Protein AF-A0A087TRR7-F1 (afdb_monomer_lite)

Foldseek 3Di:
DLVPDDDPVVNVVVLVVVLVCCLVCLQQPVVVLLVVLLCQLVFDQPVVPPPDDDDDDDDDDDDDDDDDPPDPPDPPPPPVPHRDDDRSNLSSLVSLVSSVVSQVVDCCLVDPVSQVVVVVVDVGHHNNVCVVSSLVSLVSQCPDPDPSSNVSSVVD

Radius of gyration: 22.52 Å; chains: 1; bounding box: 42×57×60 Å

pLDDT: mean 80.07, std 21.21, range [32.72, 96.81]

Sequence (156 aa):
MLDTETDPHLVADTHDTLTSMLQTLAEENVGHWVQLCKGVLTAADLTASKEEKDDNNDVENEVDADDEARFKASEETSHIAVSPRWSTRVFAAESLQRIITACEVKAVHFDLAQARERKMSSKQEYLVLYLSDLVRMAFMAATSDSDALRIEGLKA

InterPro domains:
  IPR040108 Laa1/Sip1/HEATR5 [PTHR21663] (1-155)
  IPR046837 Laa1/Sip1/HEATR5-like, HEAT repeat region [PF20210] (126-155)

Organism: Stegodyphus mimosarum (NCBI:txid407821)

Secondary structure (DSSP, 8-state):
-TTT---HHHHHHHHHHHHHHHHHHTTTTHHHHHHHHHHHHT---TTTTSS----------------------------------HHHHHHHHHHHHHHHHHHTT-GGGT-HHHHHHHHHHSS---GGGGHHHHHHHHHHHHT-SSHHHHHHHH--

Structure (mmCIF, N/CA/C/O backbone):
data_AF-A0A087TRR7-F1
#
_entry.id   AF-A0A087TRR7-F1
#
loop_
_atom_site.group_PDB
_atom_site.id
_atom_site.type_symbol
_atom_site.label_atom_id
_atom_site.label_alt_id
_atom_site.label_comp_id
_atom_site.label_asym_id
_atom_site.label_entity_id
_atom_site.label_seq_id
_atom_site.pdbx_PDB_ins_code
_atom_site.Cartn_x
_atom_site.Cartn_y
_atom_site.Cartn_z
_atom_site.occupancy
_atom_site.B_iso_or_equiv
_atom_site.auth_seq_id
_atom_site.auth_comp_id
_atom_site.auth_asym_id
_atom_site.auth_atom_id
_atom_site.pdbx_PDB_model_num
ATOM 1 N N . MET A 1 1 ? 14.620 7.990 -9.036 1.00 63.69 1 MET A N 1
ATOM 2 C CA . MET A 1 1 ? 15.408 7.065 -8.195 1.00 63.69 1 MET A CA 1
ATOM 3 C C . MET A 1 1 ? 15.095 5.624 -8.554 1.00 63.69 1 MET A C 1
ATOM 5 O O . MET A 1 1 ? 15.926 5.054 -9.228 1.00 63.69 1 MET A O 1
ATOM 9 N N . LEU A 1 2 ? 13.916 5.060 -8.265 1.00 76.81 2 LEU A N 1
ATOM 10 C CA . LEU A 1 2 ? 13.617 3.663 -8.654 1.00 76.81 2 LEU A CA 1
ATOM 11 C C . LEU A 1 2 ? 13.581 3.417 -10.175 1.00 76.81 2 LEU A C 1
ATOM 13 O O . LEU A 1 2 ? 13.953 2.350 -10.644 1.00 76.81 2 LEU A O 1
ATOM 17 N N . ASP A 1 3 ? 13.159 4.409 -10.957 1.00 82.12 3 ASP A N 1
ATOM 18 C CA . ASP A 1 3 ? 13.112 4.291 -12.424 1.00 82.12 3 ASP A CA 1
ATOM 19 C C . ASP A 1 3 ? 14.445 4.602 -13.123 1.00 82.12 3 ASP A C 1
ATOM 21 O O . ASP A 1 3 ? 14.565 4.420 -14.335 1.00 82.12 3 ASP A O 1
ATOM 25 N N . THR A 1 4 ? 15.407 5.154 -12.382 1.00 83.69 4 THR A N 1
ATOM 26 C CA . THR A 1 4 ? 16.648 5.735 -12.920 1.00 83.69 4 THR A CA 1
ATOM 27 C C . THR A 1 4 ? 17.900 5.051 -12.388 1.00 83.69 4 THR A C 1
ATOM 29 O O . THR A 1 4 ? 18.961 5.205 -12.982 1.00 83.69 4 THR A O 1
ATOM 32 N N . GLU A 1 5 ? 17.792 4.355 -11.258 1.00 87.88 5 GLU A N 1
ATOM 33 C CA . GLU A 1 5 ? 18.903 3.661 -10.622 1.00 87.88 5 GLU A CA 1
ATOM 34 C C . GLU A 1 5 ? 19.204 2.349 -11.350 1.00 87.88 5 GLU A C 1
ATOM 36 O O . GLU A 1 5 ? 18.295 1.615 -11.740 1.00 87.88 5 GLU A O 1
ATOM 41 N N . THR A 1 6 ? 20.492 2.076 -11.547 1.00 87.62 6 THR A N 1
ATOM 42 C CA . THR A 1 6 ? 20.980 0.898 -12.282 1.00 87.62 6 THR A CA 1
ATOM 43 C C . THR A 1 6 ? 21.645 -0.124 -11.371 1.00 87.62 6 THR A C 1
ATOM 45 O O . THR A 1 6 ? 21.751 -1.285 -11.763 1.00 87.62 6 THR A O 1
ATOM 48 N N . ASP A 1 7 ? 22.062 0.280 -10.165 1.00 93.00 7 ASP A N 1
ATOM 49 C CA . ASP A 1 7 ? 22.600 -0.641 -9.170 1.00 93.00 7 ASP A CA 1
ATOM 50 C C . ASP A 1 7 ? 21.463 -1.441 -8.500 1.00 93.00 7 ASP A C 1
ATOM 52 O O . ASP A 1 7 ? 20.660 -0.869 -7.751 1.00 93.00 7 ASP A O 1
ATOM 56 N N . PRO A 1 8 ? 21.380 -2.768 -8.722 1.00 89.31 8 PRO A N 1
ATOM 57 C CA . PRO A 1 8 ? 20.330 -3.592 -8.135 1.00 89.31 8 PRO A CA 1
ATOM 58 C C . PRO A 1 8 ? 20.394 -3.647 -6.603 1.00 89.31 8 PRO A C 1
ATOM 60 O O . PRO A 1 8 ? 19.349 -3.810 -5.974 1.00 89.31 8 PRO A O 1
ATOM 63 N N . HIS A 1 9 ? 21.577 -3.495 -5.993 1.00 94.12 9 HIS A N 1
ATOM 64 C CA . HIS A 1 9 ? 21.696 -3.461 -4.535 1.00 94.12 9 HIS A CA 1
ATOM 65 C C . HIS A 1 9 ? 21.085 -2.186 -3.965 1.00 94.12 9 HIS A C 1
ATOM 67 O O . HIS A 1 9 ? 20.289 -2.256 -3.034 1.00 94.12 9 HIS A O 1
ATOM 73 N N . LEU A 1 10 ? 21.372 -1.032 -4.569 1.00 92.62 10 LEU A N 1
ATOM 74 C CA . LEU A 1 10 ? 20.817 0.237 -4.102 1.00 92.62 10 LEU A CA 1
ATOM 75 C C . LEU A 1 10 ? 19.295 0.309 -4.296 1.00 92.62 10 LEU A C 1
ATOM 77 O O . LEU A 1 10 ? 18.581 0.860 -3.453 1.00 92.62 10 LEU A O 1
ATOM 81 N N . VAL A 1 11 ? 18.785 -0.278 -5.384 1.00 91.00 11 VAL A N 1
ATOM 82 C CA . VAL A 1 11 ? 17.341 -0.445 -5.602 1.00 91.00 11 VAL A CA 1
ATOM 83 C C . VAL A 1 11 ? 16.729 -1.310 -4.498 1.00 91.00 11 VAL A C 1
ATOM 85 O O . VAL A 1 11 ? 15.735 -0.898 -3.898 1.00 91.00 11 VAL A O 1
ATOM 88 N N . ALA A 1 12 ? 17.334 -2.460 -4.184 1.00 92.00 12 ALA A N 1
ATOM 89 C CA . ALA A 1 12 ? 16.868 -3.342 -3.114 1.00 92.00 12 ALA A CA 1
ATOM 90 C C . ALA A 1 12 ? 16.880 -2.645 -1.742 1.00 92.00 12 ALA A C 1
ATOM 92 O O . ALA A 1 12 ? 15.848 -2.614 -1.076 1.00 92.00 12 ALA A O 1
ATOM 93 N N . ASP A 1 13 ? 17.979 -1.985 -1.371 1.00 94.62 13 ASP A N 1
ATOM 94 C CA . ASP A 1 13 ? 18.095 -1.257 -0.100 1.00 94.62 13 ASP A CA 1
ATOM 95 C C . ASP A 1 13 ? 17.051 -0.130 0.012 1.00 94.62 13 ASP A C 1
ATOM 97 O O . ASP A 1 13 ? 16.468 0.110 1.078 1.00 94.62 13 ASP A O 1
ATOM 101 N N . THR A 1 14 ? 16.765 0.551 -1.104 1.00 93.12 14 THR A N 1
ATOM 102 C CA . THR A 1 14 ? 15.703 1.565 -1.174 1.00 93.12 14 THR A CA 1
ATOM 103 C C . THR A 1 14 ? 14.330 0.931 -0.948 1.00 93.12 14 THR A C 1
ATOM 105 O O . THR A 1 14 ? 13.537 1.449 -0.157 1.00 93.12 14 THR A O 1
ATOM 108 N N . HIS A 1 15 ? 14.041 -0.198 -1.604 1.00 93.44 15 HIS A N 1
ATOM 109 C CA . HIS A 1 15 ? 12.789 -0.931 -1.408 1.00 93.44 15 HIS A CA 1
ATOM 110 C C . HIS A 1 15 ? 12.627 -1.427 0.028 1.00 93.44 15 HIS A C 1
ATOM 112 O O . HIS A 1 15 ? 11.545 -1.269 0.597 1.00 93.44 15 HIS A O 1
ATOM 118 N N . ASP A 1 16 ? 13.681 -1.966 0.634 1.00 95.25 16 ASP A N 1
ATOM 119 C CA . ASP A 1 16 ? 13.664 -2.470 2.007 1.00 95.25 16 ASP A CA 1
ATOM 120 C C . ASP A 1 16 ? 13.444 -1.341 3.013 1.00 95.25 16 ASP A C 1
ATOM 122 O O . ASP A 1 16 ? 12.638 -1.473 3.941 1.00 95.25 16 ASP A O 1
ATOM 126 N N . THR A 1 17 ? 14.083 -0.191 2.791 1.00 95.44 17 THR A N 1
ATOM 127 C CA . THR A 1 17 ? 13.885 1.004 3.619 1.00 95.44 17 THR A CA 1
ATOM 128 C C . THR A 1 17 ? 12.433 1.481 3.550 1.00 95.44 17 THR A C 1
ATOM 130 O O . THR A 1 17 ? 11.787 1.657 4.587 1.00 95.44 17 THR A O 1
ATOM 133 N N . LEU A 1 18 ? 11.880 1.635 2.341 1.00 93.94 18 LEU A N 1
ATOM 134 C CA . LEU A 1 18 ? 10.489 2.060 2.148 1.00 93.94 18 LEU A CA 1
ATOM 135 C C . LEU A 1 18 ? 9.497 1.038 2.716 1.00 93.94 18 LEU A C 1
ATOM 137 O O . LEU A 1 18 ? 8.516 1.417 3.355 1.00 93.94 18 LEU A O 1
ATOM 141 N N . THR A 1 19 ? 9.777 -0.253 2.541 1.00 94.00 19 THR A N 1
ATOM 142 C CA . THR A 1 19 ? 8.955 -1.345 3.078 1.00 94.00 19 THR A CA 1
ATOM 143 C C . THR A 1 19 ? 8.949 -1.332 4.604 1.00 94.00 19 THR A C 1
ATOM 145 O O . THR A 1 19 ? 7.883 -1.433 5.211 1.00 94.00 19 THR A O 1
ATOM 148 N N . SER A 1 20 ? 10.110 -1.138 5.232 1.00 95.00 20 SER A N 1
ATOM 149 C CA . SER A 1 20 ? 10.241 -1.064 6.693 1.00 95.00 20 SER A CA 1
ATOM 150 C C . SER A 1 20 ? 9.500 0.146 7.270 1.00 95.00 20 SER A C 1
ATOM 152 O O . SER A 1 20 ? 8.800 0.039 8.284 1.00 95.00 20 SER A O 1
ATOM 154 N N . MET A 1 21 ? 9.595 1.301 6.599 1.00 93.88 21 MET A N 1
ATOM 155 C CA . MET A 1 21 ? 8.832 2.499 6.965 1.00 93.88 21 MET A CA 1
ATOM 156 C C . MET A 1 21 ? 7.327 2.254 6.865 1.00 93.88 21 MET A C 1
ATOM 158 O O . MET A 1 21 ? 6.586 2.587 7.788 1.00 93.88 21 MET A O 1
ATOM 162 N N . LEU A 1 22 ? 6.875 1.644 5.770 1.00 93.19 22 LEU A N 1
ATOM 163 C CA . LEU A 1 22 ? 5.467 1.347 5.539 1.00 93.19 22 LEU A CA 1
ATOM 164 C C . LEU A 1 22 ? 4.926 0.380 6.597 1.00 93.19 22 LEU A C 1
ATOM 166 O O . LEU A 1 22 ? 3.899 0.665 7.198 1.00 93.19 22 LEU A O 1
ATOM 170 N N . GLN A 1 23 ? 5.637 -0.702 6.914 1.00 90.00 23 GLN A N 1
ATOM 171 C CA . GLN A 1 23 ? 5.220 -1.639 7.968 1.00 90.00 23 GLN A CA 1
ATOM 172 C C . GLN A 1 23 ? 5.076 -0.971 9.342 1.00 90.00 23 GLN A C 1
ATOM 174 O O . GLN A 1 23 ? 4.192 -1.338 10.111 1.00 90.00 23 GLN A O 1
ATOM 179 N N . THR A 1 24 ? 5.915 0.024 9.639 1.00 90.56 24 THR A N 1
ATOM 180 C CA . THR A 1 24 ? 5.904 0.718 10.935 1.00 90.56 24 THR A CA 1
ATOM 181 C C . THR A 1 24 ? 4.851 1.828 10.997 1.00 90.56 24 THR A C 1
ATOM 183 O O . THR A 1 24 ? 4.275 2.070 12.053 1.00 90.56 24 THR A O 1
ATOM 186 N N . LEU A 1 25 ? 4.597 2.519 9.879 1.00 92.12 25 LEU A N 1
ATOM 187 C CA . LEU A 1 25 ? 3.841 3.780 9.850 1.00 92.12 25 LEU A CA 1
ATOM 188 C C . LEU A 1 25 ? 2.510 3.706 9.088 1.00 92.12 25 LEU A C 1
ATOM 190 O O . LEU A 1 25 ? 1.765 4.692 9.084 1.00 92.12 25 LEU A O 1
ATOM 194 N N . ALA A 1 26 ? 2.209 2.595 8.405 1.00 88.94 26 ALA A N 1
ATOM 195 C CA . ALA A 1 26 ? 1.021 2.480 7.554 1.00 88.94 26 ALA A CA 1
ATOM 196 C C . ALA A 1 26 ? -0.281 2.631 8.337 1.00 88.94 26 ALA A C 1
ATOM 198 O O . ALA A 1 26 ? -1.190 3.315 7.874 1.00 88.94 26 ALA A O 1
ATOM 199 N N . GLU A 1 27 ? -0.368 2.029 9.523 1.00 89.12 27 GLU A N 1
ATOM 200 C CA . GLU A 1 27 ? -1.601 2.030 10.311 1.00 89.12 27 GLU A CA 1
ATOM 201 C C . GLU A 1 27 ? -1.987 3.446 10.778 1.00 89.12 27 GLU A C 1
ATOM 203 O O . GLU A 1 27 ? -3.151 3.847 10.719 1.00 89.12 27 GLU A O 1
ATOM 208 N N . GLU A 1 28 ? -0.993 4.236 11.187 1.00 89.69 28 GLU A N 1
ATOM 209 C CA . GLU A 1 28 ? -1.192 5.596 11.695 1.00 89.69 28 GLU A CA 1
ATOM 210 C C . GLU A 1 28 ? -1.468 6.608 10.577 1.00 89.69 28 GLU A C 1
ATOM 212 O O . GLU A 1 28 ? -2.178 7.590 10.788 1.00 89.69 28 GLU A O 1
ATOM 217 N N . ASN A 1 29 ? -0.935 6.360 9.376 1.00 91.50 29 ASN A N 1
ATOM 218 C CA . ASN A 1 29 ? -0.944 7.311 8.264 1.00 91.50 29 ASN A CA 1
ATOM 219 C C . ASN A 1 29 ? -1.540 6.720 6.978 1.00 91.50 29 ASN A C 1
ATOM 221 O O . ASN A 1 29 ? -1.120 7.078 5.875 1.00 91.50 29 ASN A O 1
ATOM 225 N N . VAL A 1 30 ? -2.527 5.824 7.102 1.00 94.00 30 VAL A N 1
ATOM 226 C CA . VAL A 1 30 ? -3.089 5.060 5.971 1.00 94.00 30 VAL A CA 1
ATOM 227 C C . VAL A 1 30 ? -3.514 5.953 4.805 1.00 94.00 30 VAL A C 1
ATOM 229 O O . VAL A 1 30 ? -3.218 5.649 3.653 1.00 94.00 30 VAL A O 1
ATOM 232 N N . GLY A 1 31 ? -4.140 7.098 5.092 1.00 94.31 31 GLY A N 1
ATOM 233 C CA . GLY A 1 31 ? -4.582 8.029 4.058 1.00 94.31 31 GLY A CA 1
ATOM 234 C C . GLY A 1 31 ? -3.430 8.608 3.246 1.00 94.31 31 GLY A C 1
ATOM 235 O O . GLY A 1 31 ? -3.499 8.631 2.020 1.00 94.31 31 GLY A O 1
ATOM 236 N N . HIS A 1 32 ? -2.337 8.998 3.903 1.00 94.94 32 HIS A N 1
ATOM 237 C CA . HIS A 1 32 ? -1.160 9.529 3.220 1.00 94.94 32 HIS A CA 1
ATOM 238 C C . HIS A 1 32 ? -0.543 8.490 2.279 1.00 94.94 32 HIS A C 1
ATOM 240 O O . HIS A 1 32 ? -0.293 8.784 1.110 1.00 94.94 32 HIS A O 1
ATOM 246 N N . TRP A 1 33 ? -0.366 7.258 2.759 1.00 95.88 33 TRP A N 1
ATOM 247 C CA . TRP A 1 33 ? 0.211 6.179 1.960 1.00 95.88 33 TRP A CA 1
ATOM 248 C C . TRP A 1 33 ? -0.673 5.778 0.776 1.00 95.88 33 TRP A C 1
ATOM 250 O O . TRP A 1 33 ? -0.169 5.595 -0.334 1.00 95.88 33 TRP A O 1
ATOM 260 N N . VAL A 1 34 ? -1.993 5.710 0.978 1.00 96.12 34 VAL A N 1
ATOM 261 C CA . VAL A 1 34 ? -2.953 5.442 -0.102 1.00 96.12 34 VAL A CA 1
ATOM 262 C C . VAL A 1 34 ? -2.927 6.559 -1.148 1.00 96.12 34 VAL A C 1
ATOM 264 O O . VAL A 1 34 ? -2.897 6.265 -2.342 1.00 96.12 34 VA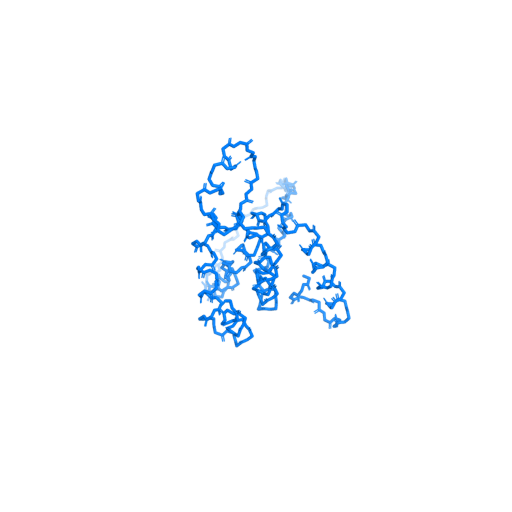L A O 1
ATOM 267 N N . GLN A 1 35 ? -2.887 7.832 -0.737 1.00 95.75 35 GLN A N 1
ATOM 268 C CA . GLN A 1 35 ? -2.795 8.953 -1.680 1.00 95.75 35 GLN A CA 1
ATOM 269 C C . GLN A 1 35 ? -1.462 8.981 -2.434 1.00 95.75 35 GLN A C 1
ATOM 271 O O . GLN A 1 35 ? -1.449 9.309 -3.619 1.00 95.75 35 GLN A O 1
ATOM 276 N N . LEU A 1 36 ? -0.356 8.598 -1.791 1.00 94.88 36 LEU A N 1
ATOM 277 C CA . LEU A 1 36 ? 0.940 8.481 -2.457 1.00 94.88 36 LEU A CA 1
ATOM 278 C C . LEU A 1 36 ? 0.904 7.398 -3.545 1.00 94.88 36 LEU A C 1
ATOM 280 O O . LEU A 1 36 ? 1.271 7.664 -4.689 1.00 94.88 36 LEU A O 1
ATOM 284 N N . CYS A 1 37 ? 0.392 6.207 -3.214 1.00 95.12 37 CYS A N 1
ATOM 285 C CA . CYS A 1 37 ? 0.234 5.117 -4.181 1.00 95.12 37 CYS A CA 1
ATOM 286 C C . CYS A 1 37 ? -0.689 5.529 -5.334 1.00 95.12 37 CYS A C 1
ATOM 288 O O . CYS A 1 37 ? -0.371 5.285 -6.496 1.00 95.12 37 CYS A O 1
ATOM 290 N N . LYS A 1 38 ? -1.791 6.223 -5.025 1.00 95.19 38 LYS A N 1
ATOM 291 C CA . LYS A 1 38 ? -2.704 6.781 -6.027 1.00 95.19 38 LYS A CA 1
ATOM 292 C C . LYS A 1 38 ? -1.990 7.749 -6.957 1.00 95.19 38 LYS A C 1
ATOM 294 O O . LYS A 1 38 ? -2.072 7.575 -8.165 1.00 95.19 38 LYS A O 1
ATOM 299 N N . GLY A 1 39 ? -1.244 8.710 -6.411 1.00 93.56 39 GLY A N 1
ATOM 300 C CA . GLY A 1 39 ? -0.473 9.670 -7.199 1.00 93.56 39 GLY A CA 1
ATOM 301 C C . GLY A 1 39 ? 0.488 8.995 -8.178 1.00 93.56 39 GLY A C 1
ATOM 302 O O . GLY A 1 39 ? 0.590 9.435 -9.317 1.00 93.56 39 GLY A O 1
ATOM 303 N N . VAL A 1 40 ? 1.128 7.896 -7.769 1.00 93.44 40 VAL A N 1
ATOM 304 C CA . VAL A 1 40 ? 2.023 7.114 -8.635 1.00 93.44 40 VAL A CA 1
ATOM 305 C C . VAL A 1 40 ? 1.256 6.322 -9.698 1.00 93.44 40 VAL A C 1
ATOM 307 O O . VAL A 1 40 ? 1.608 6.379 -10.875 1.00 93.44 40 VAL A O 1
ATOM 310 N N . LEU A 1 41 ? 0.218 5.581 -9.304 1.00 92.44 41 LEU A N 1
ATOM 311 C CA . LEU A 1 41 ? -0.521 4.677 -10.194 1.00 92.44 41 LEU A CA 1
ATOM 312 C C . LEU A 1 41 ? -1.399 5.416 -11.206 1.00 92.44 41 LEU A C 1
ATOM 314 O O . LEU A 1 41 ? -1.664 4.891 -12.286 1.00 92.44 41 LEU A O 1
ATOM 318 N N . THR A 1 42 ? -1.851 6.624 -10.867 1.00 90.44 42 THR A N 1
ATOM 319 C CA . THR A 1 42 ? -2.678 7.457 -11.746 1.00 90.44 42 THR A CA 1
ATOM 320 C C . THR A 1 42 ? -1.900 8.588 -12.407 1.00 90.44 42 THR A C 1
ATOM 322 O O . THR A 1 42 ? -2.519 9.427 -13.062 1.00 90.44 42 THR A O 1
ATOM 325 N N . ALA A 1 43 ? -0.579 8.669 -12.216 1.00 87.38 43 ALA A N 1
ATOM 326 C CA . ALA A 1 43 ? 0.229 9.660 -12.913 1.00 87.38 43 ALA A CA 1
ATOM 327 C C . ALA A 1 43 ? 0.080 9.445 -14.423 1.00 87.38 43 ALA A C 1
ATOM 329 O O . ALA A 1 43 ? 0.395 8.375 -14.942 1.00 87.38 43 ALA A O 1
ATOM 330 N N . ALA A 1 44 ? -0.412 10.466 -15.124 1.00 63.38 44 ALA A N 1
ATOM 331 C CA . ALA A 1 44 ? -0.413 10.456 -16.577 1.00 63.38 44 ALA A CA 1
ATOM 332 C C . ALA A 1 44 ? 1.036 10.398 -17.081 1.00 63.38 44 ALA A C 1
ATOM 334 O O . ALA A 1 44 ? 1.930 11.015 -16.489 1.00 63.38 44 ALA A O 1
ATOM 335 N N . ASP A 1 45 ? 1.270 9.683 -18.180 1.00 58.53 45 ASP A N 1
ATOM 336 C CA . ASP A 1 45 ? 2.542 9.734 -18.895 1.00 58.53 45 ASP A CA 1
ATOM 337 C C . ASP A 1 45 ? 2.688 11.120 -19.537 1.00 58.53 45 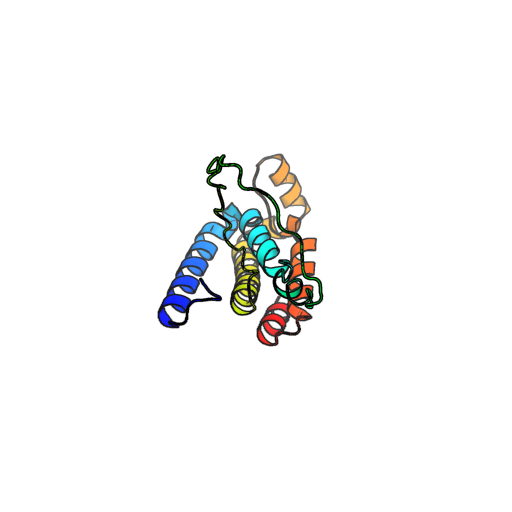ASP A C 1
ATOM 339 O O . ASP A 1 45 ? 2.315 11.340 -20.685 1.00 58.53 45 ASP A O 1
ATOM 343 N N . LEU A 1 46 ? 3.245 12.082 -18.794 1.00 51.44 46 LEU A N 1
ATOM 344 C CA . LEU A 1 46 ? 3.576 13.422 -19.299 1.00 51.44 46 LEU A CA 1
ATOM 345 C C . LEU A 1 46 ? 4.642 13.364 -20.409 1.00 51.44 46 LEU A C 1
ATOM 347 O O . LEU A 1 46 ? 4.911 14.356 -21.083 1.00 51.44 46 LEU A O 1
ATOM 351 N N . THR A 1 47 ? 5.255 12.197 -20.607 1.00 46.00 47 THR A N 1
ATOM 352 C CA . THR A 1 47 ? 6.212 11.922 -21.677 1.00 46.00 47 THR A CA 1
ATOM 353 C C . THR A 1 47 ? 5.546 11.639 -23.023 1.00 46.00 47 THR A C 1
ATOM 355 O O . THR A 1 47 ? 6.200 11.829 -24.040 1.00 46.00 47 THR A O 1
ATOM 358 N N . ALA A 1 48 ? 4.267 11.244 -23.066 1.00 44.28 48 ALA A N 1
ATOM 359 C CA . ALA A 1 48 ? 3.571 10.961 -24.327 1.00 44.28 48 ALA A CA 1
ATOM 360 C C . ALA A 1 48 ? 3.202 12.235 -25.117 1.00 44.28 48 ALA A C 1
ATOM 362 O O . ALA A 1 48 ? 2.908 12.166 -26.302 1.00 44.28 48 ALA A O 1
ATOM 363 N N . SER A 1 49 ? 3.243 13.411 -24.484 1.00 39.81 49 SER A N 1
ATOM 364 C CA . SER A 1 49 ? 2.868 14.693 -25.098 1.00 39.81 49 SER A CA 1
ATOM 365 C C . SER A 1 49 ? 4.049 15.522 -25.623 1.00 39.81 49 SER A C 1
ATOM 367 O O . SER A 1 49 ? 3.878 16.712 -25.883 1.00 39.81 49 SER A O 1
ATOM 369 N N . LYS A 1 50 ? 5.257 14.948 -25.742 1.00 42.72 50 LYS A N 1
ATOM 370 C CA . LYS A 1 50 ? 6.448 15.681 -26.2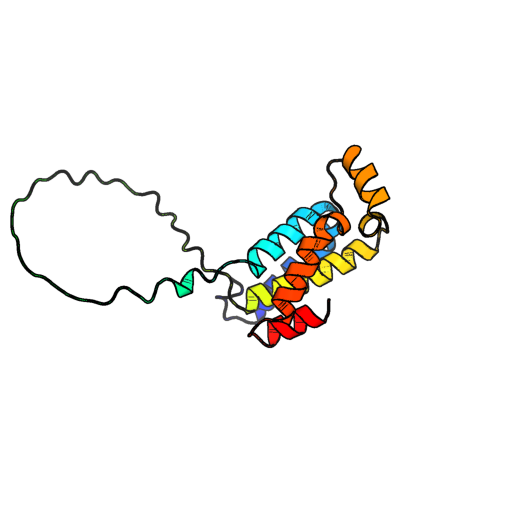24 1.00 42.72 50 LYS A CA 1
ATOM 371 C C . LYS A 1 50 ? 6.930 15.283 -27.624 1.00 42.72 50 LYS A C 1
ATOM 373 O O . LYS A 1 50 ? 7.873 15.893 -28.117 1.00 42.72 50 LYS A O 1
ATOM 378 N N . GLU A 1 51 ? 6.269 14.336 -28.282 1.00 38.91 51 GLU A N 1
ATOM 379 C CA . GLU A 1 51 ? 6.583 13.910 -29.651 1.00 38.91 51 GLU A CA 1
ATOM 380 C C . GLU A 1 51 ? 5.522 14.415 -30.636 1.00 38.91 51 GLU A C 1
ATOM 382 O O . GLU A 1 51 ? 4.817 13.621 -31.227 1.00 38.91 51 GLU A O 1
ATOM 387 N N . GLU A 1 52 ? 5.356 15.734 -30.773 1.00 39.44 52 GLU A N 1
ATOM 388 C CA . GLU A 1 52 ? 4.628 16.348 -31.903 1.00 39.44 52 GLU A CA 1
ATOM 389 C C . GLU A 1 52 ? 4.872 17.873 -31.922 1.00 39.44 52 GLU A C 1
ATOM 391 O O . GLU A 1 52 ? 4.007 18.697 -31.632 1.00 39.44 52 GLU A O 1
ATOM 396 N N . LYS A 1 53 ? 6.106 18.279 -32.234 1.00 38.47 53 LYS A N 1
ATOM 397 C CA . LYS A 1 53 ? 6.350 19.550 -32.932 1.00 38.47 53 LYS A CA 1
ATOM 398 C C . LYS A 1 53 ? 7.317 19.271 -34.068 1.00 38.47 53 LYS A C 1
ATOM 400 O O . LYS A 1 53 ? 8.529 19.368 -33.915 1.00 38.47 53 LYS A O 1
ATOM 405 N N . ASP A 1 54 ? 6.694 18.825 -35.149 1.00 34.38 54 ASP A N 1
ATOM 406 C CA . ASP A 1 54 ? 7.242 18.745 -36.490 1.00 34.38 54 ASP A CA 1
ATOM 407 C C . ASP A 1 54 ? 7.696 20.132 -36.971 1.00 34.38 54 ASP A C 1
ATOM 409 O O . ASP A 1 54 ? 7.151 21.172 -36.586 1.00 34.38 54 ASP A O 1
ATOM 413 N N . ASP A 1 55 ? 8.739 20.088 -37.779 1.00 42.97 55 ASP A N 1
ATOM 414 C CA . ASP A 1 55 ? 9.596 21.158 -38.264 1.00 42.97 55 ASP A CA 1
ATOM 415 C C . ASP A 1 55 ? 9.019 21.714 -39.579 1.00 42.97 55 ASP A C 1
ATOM 417 O O . ASP A 1 55 ? 8.832 20.942 -40.519 1.00 42.97 55 ASP A O 1
ATOM 421 N N . ASN A 1 56 ? 8.712 23.021 -39.680 1.00 35.25 56 ASN A N 1
ATOM 422 C CA . ASN A 1 56 ? 8.721 23.721 -40.979 1.00 35.25 56 ASN A CA 1
ATOM 423 C C . ASN A 1 56 ? 8.531 25.253 -40.914 1.00 35.25 56 ASN A C 1
ATOM 425 O O . ASN A 1 56 ? 7.469 25.725 -40.507 1.00 35.25 56 ASN A O 1
ATOM 429 N N . ASN A 1 57 ? 9.517 25.952 -41.501 1.00 33.56 57 ASN A N 1
ATOM 430 C CA . ASN A 1 57 ? 9.515 27.292 -42.127 1.00 33.56 57 ASN A CA 1
ATOM 431 C C . ASN A 1 57 ? 9.179 28.519 -41.242 1.00 33.56 57 ASN A C 1
ATOM 433 O O . ASN A 1 57 ? 8.291 28.490 -40.407 1.00 33.56 57 ASN A O 1
ATOM 437 N N . ASP A 1 58 ? 9.814 29.683 -41.379 1.00 32.72 58 ASP A N 1
ATOM 438 C CA . ASP A 1 58 ? 10.473 30.275 -42.544 1.00 32.72 58 ASP A CA 1
ATOM 439 C C . ASP A 1 58 ? 11.456 31.377 -42.100 1.00 32.72 58 ASP A C 1
ATOM 441 O O . ASP A 1 58 ? 11.415 31.862 -40.966 1.00 32.72 58 ASP A O 1
ATOM 445 N N . VAL A 1 59 ? 12.344 31.749 -43.014 1.00 42.38 59 VAL A N 1
ATOM 446 C CA . VAL A 1 59 ? 13.490 32.648 -42.837 1.00 42.38 59 VAL A CA 1
ATOM 447 C C . VAL A 1 59 ? 13.069 34.134 -42.865 1.00 42.38 59 VAL A C 1
ATOM 449 O O . VAL A 1 59 ? 12.075 34.494 -43.483 1.00 42.38 59 VAL A O 1
ATOM 452 N N . GLU A 1 60 ? 13.918 34.981 -42.266 1.00 40.19 60 GLU A N 1
ATOM 453 C CA . GLU A 1 60 ? 14.064 36.442 -42.455 1.00 40.19 60 GLU A CA 1
ATOM 454 C C . GLU A 1 60 ? 13.121 37.392 -41.686 1.00 40.19 60 GLU A C 1
ATOM 456 O O . GLU A 1 60 ? 11.992 37.656 -42.088 1.00 40.19 60 GLU A O 1
ATOM 461 N N . ASN A 1 61 ? 13.660 38.058 -40.651 1.00 32.78 61 ASN A N 1
ATOM 462 C CA . ASN A 1 61 ? 13.866 39.512 -40.727 1.00 32.78 61 ASN A CA 1
ATOM 463 C C . ASN A 1 61 ? 14.855 40.008 -39.654 1.00 32.78 61 ASN A C 1
ATOM 465 O O . ASN A 1 61 ? 14.667 39.776 -38.459 1.00 32.78 61 ASN A O 1
ATOM 469 N N . GLU A 1 62 ? 15.897 40.706 -40.100 1.00 43.69 62 GLU A N 1
ATOM 470 C CA . GLU A 1 62 ? 16.764 41.550 -39.274 1.00 43.69 62 GLU A CA 1
ATOM 471 C C . GLU A 1 62 ? 15.952 42.725 -38.707 1.00 43.69 62 GLU A C 1
ATOM 473 O O . GLU A 1 62 ? 15.163 43.302 -39.446 1.00 43.69 62 GLU A O 1
ATOM 478 N N . VAL A 1 63 ? 16.155 43.110 -37.440 1.00 36.88 63 VAL A N 1
ATOM 479 C CA . VAL A 1 63 ? 16.528 44.485 -37.045 1.00 36.88 63 VAL A CA 1
ATOM 480 C C . VAL A 1 63 ? 16.721 44.623 -35.528 1.00 36.88 63 VAL A C 1
ATOM 482 O O . VAL A 1 63 ? 15.901 44.196 -34.724 1.00 36.88 63 VAL A O 1
ATOM 485 N N . ASP A 1 64 ? 17.808 45.327 -35.230 1.00 35.56 64 ASP A N 1
ATOM 486 C CA . ASP A 1 64 ? 18.134 46.152 -34.069 1.00 35.56 64 ASP A CA 1
ATOM 487 C C . ASP A 1 64 ? 18.380 45.542 -32.684 1.00 35.56 64 ASP A C 1
ATOM 489 O O . ASP A 1 64 ? 17.542 44.933 -32.024 1.00 35.56 64 ASP A O 1
ATOM 493 N N . ALA A 1 65 ? 19.601 45.831 -32.239 1.00 51.16 65 ALA A N 1
ATOM 494 C CA . ALA A 1 65 ? 20.081 45.710 -30.886 1.00 51.16 65 ALA A CA 1
ATOM 495 C C . ALA A 1 65 ? 19.408 46.766 -30.002 1.00 51.16 65 ALA A C 1
ATOM 497 O O . ALA A 1 65 ? 19.518 47.959 -30.277 1.00 51.16 65 ALA A O 1
ATOM 498 N N . ASP A 1 66 ? 18.804 46.337 -28.898 1.00 45.44 66 ASP A N 1
ATOM 499 C CA . ASP A 1 66 ? 18.694 47.194 -27.723 1.00 45.44 66 ASP A CA 1
ATOM 500 C C . ASP A 1 66 ? 18.948 46.380 -26.453 1.00 45.44 66 ASP A C 1
ATOM 502 O O . ASP A 1 66 ? 18.385 45.307 -26.214 1.00 45.44 66 ASP A O 1
ATOM 506 N N . ASP A 1 67 ? 19.905 46.898 -25.701 1.00 54.88 67 ASP A N 1
ATOM 507 C CA . ASP A 1 67 ? 20.616 46.303 -24.588 1.00 54.88 67 ASP A CA 1
ATOM 508 C C . ASP A 1 67 ? 19.865 46.592 -23.287 1.00 54.88 67 ASP A C 1
ATOM 510 O O . ASP A 1 67 ? 20.182 47.529 -22.564 1.00 54.88 67 ASP A O 1
ATOM 514 N N . GLU A 1 68 ? 18.872 45.763 -22.964 1.00 53.31 68 GLU A N 1
ATOM 515 C CA . GLU A 1 68 ? 18.450 45.556 -21.575 1.00 53.31 68 GLU A CA 1
ATOM 516 C C . GLU A 1 68 ? 18.132 44.077 -21.330 1.00 53.31 68 GLU A C 1
ATOM 518 O O . GLU A 1 68 ? 16.990 43.659 -21.107 1.00 53.31 68 GLU A O 1
ATOM 523 N N . ALA A 1 69 ? 19.182 43.251 -21.317 1.00 50.91 69 ALA A N 1
ATOM 524 C CA . ALA A 1 69 ? 19.124 41.903 -20.759 1.00 50.91 69 ALA A CA 1
ATOM 525 C C . ALA A 1 69 ? 18.993 41.980 -19.227 1.00 50.91 69 ALA A C 1
ATOM 527 O O . ALA A 1 69 ? 19.914 41.693 -18.459 1.00 50.91 69 ALA A O 1
ATOM 528 N N . ARG A 1 70 ? 17.803 42.371 -18.764 1.00 47.47 70 ARG A N 1
ATOM 529 C CA . ARG A 1 70 ? 17.367 42.229 -17.379 1.00 47.47 70 ARG A CA 1
ATOM 530 C C . ARG A 1 70 ? 17.316 40.736 -17.072 1.00 47.47 70 ARG A C 1
ATOM 532 O O . ARG A 1 70 ? 16.311 40.078 -17.331 1.00 47.47 70 ARG A O 1
ATOM 539 N N . PHE A 1 71 ? 18.420 40.208 -16.545 1.00 42.12 71 PHE A N 1
ATOM 540 C CA . PHE A 1 71 ? 18.562 38.830 -16.089 1.00 42.12 71 PHE A CA 1
ATOM 541 C C . PHE A 1 71 ? 17.507 38.541 -15.013 1.00 42.12 71 PHE A C 1
ATOM 543 O O . PHE A 1 71 ? 17.716 38.751 -13.818 1.00 42.12 71 PHE A O 1
ATOM 550 N N . LYS A 1 72 ? 16.327 38.091 -15.441 1.00 44.06 72 LYS A N 1
ATOM 551 C CA . LYS A 1 72 ? 15.426 37.336 -14.586 1.00 44.06 72 LYS A CA 1
ATOM 552 C C . LYS A 1 72 ? 16.025 35.942 -14.527 1.00 44.06 72 LYS A C 1
ATOM 554 O O . LYS A 1 72 ? 15.859 35.171 -15.464 1.00 44.06 72 LYS A O 1
ATOM 559 N N . ALA A 1 73 ? 16.729 35.637 -13.442 1.00 45.53 73 ALA A N 1
ATOM 560 C CA . ALA A 1 73 ? 16.862 34.253 -13.026 1.00 45.53 73 ALA A CA 1
ATOM 561 C C . ALA A 1 73 ? 15.427 33.747 -12.835 1.00 45.53 73 ALA A C 1
ATOM 563 O O . ALA A 1 73 ? 14.785 34.087 -11.839 1.00 45.53 73 ALA A O 1
ATOM 564 N N . SER A 1 74 ? 14.867 33.063 -13.839 1.00 42.94 74 SER A N 1
ATOM 565 C CA . SER A 1 74 ? 13.673 32.278 -13.587 1.00 42.94 74 SER A CA 1
ATOM 566 C C . SER A 1 74 ? 14.095 31.271 -12.523 1.00 42.94 74 SER A C 1
ATOM 568 O O . SER A 1 74 ? 15.159 30.651 -12.603 1.00 42.94 74 SER A O 1
ATOM 570 N N . GLU A 1 75 ? 13.306 31.178 -11.463 1.00 45.78 75 GLU A N 1
ATOM 571 C CA . GLU A 1 75 ? 13.336 30.057 -10.532 1.00 45.78 75 GLU A CA 1
ATOM 572 C C . GLU A 1 75 ? 12.873 28.809 -11.304 1.00 45.78 75 GLU A C 1
ATOM 574 O O . GLU A 1 75 ? 11.816 28.239 -11.071 1.00 45.78 75 GLU A O 1
ATOM 579 N N . GLU A 1 76 ? 13.655 28.396 -12.297 1.00 49.66 76 GLU A N 1
ATOM 580 C CA . GLU A 1 76 ? 13.561 27.104 -12.950 1.00 49.66 76 GLU A CA 1
ATOM 581 C C . GLU A 1 76 ? 14.307 26.090 -12.083 1.00 49.66 76 GLU A C 1
ATOM 583 O O . GLU A 1 76 ? 15.244 25.414 -12.495 1.00 49.66 76 GLU A O 1
ATOM 588 N N . THR A 1 77 ? 13.800 25.883 -10.869 1.00 45.75 77 THR A N 1
ATOM 589 C CA . THR A 1 77 ? 13.717 24.517 -10.350 1.00 45.75 77 THR A CA 1
ATOM 590 C C . THR A 1 77 ? 12.522 23.840 -11.014 1.00 45.75 77 THR A C 1
ATOM 592 O O . THR A 1 77 ? 11.616 23.306 -10.377 1.00 45.75 77 THR A O 1
ATOM 595 N N . SER A 1 78 ? 12.538 23.816 -12.348 1.00 44.94 78 SER A N 1
ATOM 596 C CA . SER A 1 78 ? 11.876 22.791 -13.132 1.00 44.94 78 SER A CA 1
ATOM 597 C C . SER A 1 78 ? 12.571 21.477 -12.798 1.00 44.94 78 SER A C 1
ATOM 599 O O . SER A 1 78 ? 13.383 20.958 -13.562 1.00 44.94 78 SER A O 1
ATOM 601 N N . HIS A 1 79 ? 12.254 20.927 -11.623 1.00 50.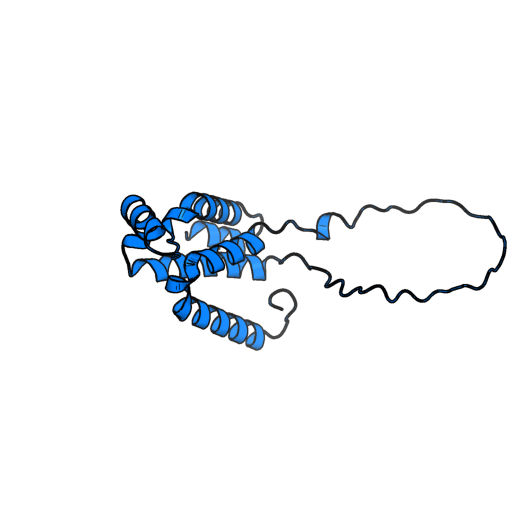31 79 HIS A N 1
ATOM 602 C CA . HIS A 1 79 ? 12.245 19.490 -11.457 1.00 50.31 79 HIS A CA 1
ATOM 603 C C . HIS A 1 79 ? 11.378 18.997 -12.606 1.00 50.31 79 HIS A C 1
ATOM 605 O O . HIS A 1 79 ? 10.160 19.171 -12.589 1.00 50.31 79 HIS A O 1
ATOM 611 N N . ILE A 1 80 ? 12.017 18.494 -13.661 1.00 50.22 80 ILE A N 1
ATOM 612 C CA . ILE A 1 80 ? 11.321 17.774 -14.712 1.00 50.22 80 ILE A CA 1
ATOM 613 C C . ILE A 1 80 ? 10.655 16.633 -13.956 1.00 50.22 80 ILE A C 1
ATOM 615 O O . ILE A 1 80 ? 11.329 15.703 -13.519 1.00 50.22 80 ILE A O 1
ATOM 619 N N . ALA A 1 81 ? 9.362 16.780 -13.674 1.00 56.91 81 ALA A N 1
ATOM 620 C CA . ALA A 1 81 ? 8.581 15.769 -12.998 1.00 56.91 81 ALA A CA 1
ATOM 621 C C . ALA A 1 81 ? 8.477 14.609 -13.985 1.00 56.91 81 ALA A C 1
ATOM 623 O O . ALA A 1 81 ? 7.601 14.577 -14.846 1.00 56.91 81 ALA A O 1
ATOM 624 N N . VAL A 1 82 ? 9.463 13.715 -13.936 1.00 62.84 82 VAL A N 1
ATOM 625 C CA . VAL A 1 82 ? 9.466 12.498 -14.734 1.00 62.84 82 VAL A CA 1
ATOM 626 C C . VAL A 1 82 ? 8.324 11.656 -14.194 1.00 62.84 82 VAL A C 1
ATOM 628 O O . VAL A 1 82 ? 8.341 11.269 -13.024 1.00 62.84 82 VAL A O 1
ATOM 631 N N . SER A 1 83 ? 7.310 11.421 -15.027 1.00 73.94 83 SER A N 1
ATOM 632 C CA . SER A 1 83 ? 6.220 10.520 -14.671 1.00 73.94 83 SER A CA 1
ATOM 633 C C . SER A 1 83 ? 6.801 9.164 -14.261 1.00 73.94 83 SER A C 1
ATOM 635 O O . SER A 1 83 ? 7.701 8.662 -14.942 1.00 73.94 83 SER A O 1
ATOM 637 N N . PRO A 1 84 ? 6.308 8.564 -13.165 1.00 77.06 84 PRO A N 1
ATOM 638 C CA . PRO A 1 84 ? 6.812 7.287 -12.693 1.00 77.06 84 PRO A CA 1
ATOM 639 C C . PRO A 1 84 ? 6.641 6.231 -13.782 1.00 77.06 84 PRO A C 1
ATOM 641 O O . PRO A 1 84 ? 5.548 6.074 -14.344 1.00 77.06 84 PRO A O 1
ATOM 644 N N . ARG A 1 85 ? 7.731 5.521 -14.071 1.00 85.50 85 ARG A N 1
ATOM 645 C CA . ARG A 1 85 ? 7.771 4.408 -15.023 1.00 85.50 85 ARG A CA 1
ATOM 646 C C . ARG A 1 85 ? 7.247 3.137 -14.348 1.00 85.50 85 ARG A C 1
ATOM 648 O O . ARG A 1 85 ? 6.794 3.137 -13.200 1.00 85.50 85 ARG A O 1
ATOM 655 N N . TRP A 1 86 ? 7.282 2.029 -15.082 1.00 87.00 86 TRP A N 1
ATOM 656 C CA . TRP A 1 86 ? 6.667 0.779 -14.646 1.00 87.00 86 TRP A CA 1
ATOM 657 C C . TRP A 1 86 ? 7.237 0.219 -13.342 1.00 87.00 86 TRP A C 1
ATOM 659 O O . TRP A 1 86 ? 6.445 -0.262 -12.542 1.00 87.00 86 TRP A O 1
ATOM 669 N N . SER A 1 87 ? 8.545 0.309 -13.074 1.00 89.38 87 SER A N 1
ATOM 670 C CA . SER A 1 87 ? 9.121 -0.219 -11.825 1.00 89.38 87 SER A CA 1
ATOM 671 C C . SER A 1 87 ? 8.597 0.524 -10.595 1.00 89.38 87 SER A C 1
ATOM 673 O O . SER A 1 87 ? 8.155 -0.113 -9.638 1.00 89.38 87 SER A O 1
ATOM 675 N N . THR A 1 88 ? 8.534 1.858 -10.640 1.00 92.62 88 THR A N 1
ATOM 676 C CA . THR A 1 88 ? 7.932 2.645 -9.550 1.00 92.62 88 THR A CA 1
ATOM 677 C C . THR A 1 88 ? 6.437 2.359 -9.387 1.00 92.62 88 THR A C 1
ATOM 679 O O . THR A 1 88 ? 5.956 2.249 -8.258 1.00 92.62 88 THR A O 1
ATOM 682 N N . ARG A 1 89 ? 5.689 2.183 -10.488 1.00 93.94 89 ARG A N 1
ATOM 683 C CA . ARG A 1 89 ? 4.259 1.814 -10.427 1.00 93.94 89 ARG A CA 1
ATOM 684 C C . ARG A 1 89 ? 4.033 0.422 -9.841 1.00 93.94 89 ARG A C 1
ATOM 686 O O . ARG A 1 89 ? 3.134 0.267 -9.021 1.00 93.94 89 ARG A O 1
ATOM 693 N N . VAL A 1 90 ? 4.846 -0.566 -10.222 1.00 94.38 90 VAL A N 1
ATOM 694 C CA . VAL A 1 90 ? 4.796 -1.930 -9.664 1.00 94.38 90 VAL A CA 1
ATOM 695 C C . VAL A 1 90 ? 5.009 -1.870 -8.160 1.00 94.38 90 VAL A C 1
ATOM 697 O O . VAL A 1 90 ? 4.161 -2.335 -7.406 1.00 94.38 90 VAL A O 1
ATOM 700 N N . PHE A 1 91 ? 6.059 -1.184 -7.711 1.00 94.81 91 PHE A N 1
ATOM 701 C CA . PHE A 1 91 ? 6.313 -1.050 -6.282 1.00 94.81 91 PHE A CA 1
ATOM 702 C C . PHE A 1 91 ? 5.190 -0.324 -5.531 1.00 94.81 91 PHE A C 1
ATOM 704 O O . PHE A 1 91 ? 4.865 -0.700 -4.406 1.00 94.81 91 PHE A O 1
ATOM 711 N N . ALA A 1 92 ? 4.560 0.687 -6.136 1.00 95.62 92 ALA A N 1
ATOM 712 C CA . ALA A 1 92 ? 3.393 1.338 -5.544 1.00 95.62 92 ALA A CA 1
ATOM 713 C C . ALA A 1 92 ? 2.193 0.381 -5.417 1.00 95.62 92 ALA A C 1
ATOM 715 O O . ALA A 1 92 ? 1.516 0.395 -4.390 1.00 95.62 92 ALA A O 1
ATOM 716 N N . ALA A 1 93 ? 1.951 -0.481 -6.411 1.00 95.56 93 ALA A N 1
ATOM 717 C CA . ALA A 1 93 ? 0.908 -1.505 -6.334 1.00 95.56 93 ALA A CA 1
ATOM 718 C C . ALA A 1 93 ? 1.200 -2.540 -5.234 1.00 95.56 93 ALA A C 1
ATOM 720 O O . ALA A 1 93 ? 0.317 -2.858 -4.438 1.00 95.56 93 ALA A O 1
ATOM 721 N N . GLU A 1 94 ? 2.444 -3.005 -5.114 1.00 95.19 94 GLU A N 1
ATOM 722 C CA . GLU A 1 94 ? 2.811 -3.908 -4.021 1.00 95.19 94 GLU A CA 1
ATOM 723 C C . GLU A 1 94 ? 2.741 -3.218 -2.646 1.00 95.19 94 GLU A C 1
ATOM 725 O O . GLU A 1 94 ? 2.365 -3.824 -1.641 1.00 95.19 94 GLU A O 1
ATOM 730 N N . SER A 1 95 ? 3.115 -1.938 -2.573 1.00 95.25 95 SER A N 1
ATOM 731 C CA . SER A 1 95 ? 2.997 -1.128 -1.354 1.00 95.25 95 SER A CA 1
ATOM 732 C C . SER A 1 95 ? 1.539 -1.017 -0.918 1.00 95.25 95 SER A C 1
ATOM 734 O O . SER A 1 95 ? 1.251 -1.123 0.272 1.00 95.25 95 SER A O 1
ATOM 736 N N . LEU A 1 96 ? 0.611 -0.887 -1.873 1.00 95.38 96 LEU A N 1
ATOM 737 C CA . LEU A 1 96 ? -0.821 -0.878 -1.598 1.00 95.38 96 LEU A CA 1
ATOM 738 C C . LEU A 1 96 ? -1.287 -2.173 -0.924 1.00 95.38 96 LEU A C 1
ATOM 740 O O . LEU A 1 96 ? -1.992 -2.103 0.082 1.00 95.38 96 LEU A O 1
ATOM 744 N N . GLN A 1 97 ? -0.839 -3.334 -1.411 1.00 94.06 97 GLN A N 1
ATOM 745 C CA . GLN A 1 97 ? -1.128 -4.623 -0.771 1.00 94.06 97 GLN A CA 1
ATOM 746 C C . GLN A 1 97 ? -0.577 -4.669 0.660 1.00 94.06 97 GLN A C 1
ATOM 748 O O . GLN A 1 97 ? -1.299 -5.012 1.594 1.00 94.06 97 GLN A O 1
ATOM 753 N N . ARG A 1 98 ? 0.675 -4.238 0.866 1.00 94.81 98 ARG A N 1
ATOM 754 C CA . ARG A 1 98 ? 1.291 -4.205 2.204 1.00 94.81 98 ARG A CA 1
ATOM 755 C C . ARG A 1 98 ? 0.536 -3.289 3.174 1.00 94.81 98 ARG A C 1
ATOM 757 O O . ARG A 1 98 ? 0.402 -3.640 4.343 1.00 94.81 98 ARG A O 1
ATOM 764 N N . ILE A 1 99 ? 0.01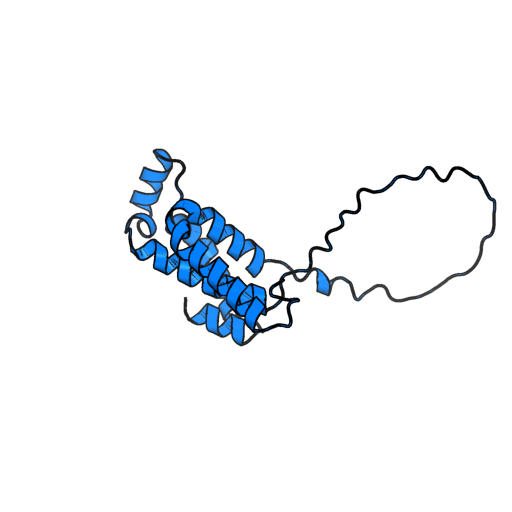4 -2.150 2.709 1.00 95.19 99 ILE A N 1
ATOM 765 C CA . ILE A 1 99 ? -0.824 -1.249 3.522 1.00 95.19 99 ILE A CA 1
ATOM 766 C C . ILE A 1 99 ? -2.117 -1.950 3.938 1.00 95.19 99 ILE A C 1
ATOM 768 O O . ILE A 1 99 ? -2.511 -1.856 5.101 1.00 95.19 99 ILE A O 1
ATOM 772 N N . ILE A 1 100 ? -2.769 -2.652 3.003 1.00 93.94 100 ILE A N 1
ATOM 773 C CA . ILE A 1 100 ? -3.998 -3.406 3.280 1.00 93.94 100 ILE A CA 1
ATOM 774 C C . ILE A 1 100 ? -3.723 -4.456 4.360 1.00 93.94 100 ILE A C 1
ATOM 776 O O . ILE A 1 100 ? -4.407 -4.447 5.382 1.00 93.94 100 ILE A O 1
ATOM 780 N N . THR A 1 101 ? -2.669 -5.265 4.198 1.00 93.62 101 THR A N 1
ATOM 781 C CA . THR A 1 101 ? -2.260 -6.274 5.187 1.00 93.62 101 THR A CA 1
ATOM 782 C C . THR A 1 101 ? -1.920 -5.654 6.544 1.00 93.62 101 THR A C 1
ATOM 784 O O . THR A 1 101 ? -2.344 -6.158 7.579 1.00 93.62 101 THR A O 1
ATOM 787 N N . ALA A 1 102 ? -1.206 -4.524 6.577 1.00 92.62 102 ALA A N 1
ATOM 788 C CA . ALA A 1 102 ? -0.884 -3.839 7.831 1.00 92.62 102 ALA A CA 1
ATOM 789 C C . ALA A 1 102 ? -2.141 -3.359 8.584 1.00 92.62 102 ALA A C 1
ATOM 791 O O . ALA A 1 102 ? -2.153 -3.314 9.814 1.00 92.62 102 ALA A O 1
ATOM 792 N N . CYS A 1 103 ? -3.219 -3.035 7.864 1.00 93.12 103 CYS A N 1
ATOM 793 C CA . CYS A 1 103 ? -4.484 -2.611 8.461 1.00 93.12 103 CYS A CA 1
ATOM 794 C C . CYS A 1 103 ? -5.325 -3.773 9.023 1.00 93.12 103 CYS A C 1
ATOM 796 O O . CYS A 1 103 ? -6.233 -3.520 9.817 1.00 93.12 103 CYS A O 1
ATOM 798 N N . GLU A 1 104 ? -5.047 -5.033 8.655 1.00 91.44 104 GLU A N 1
ATOM 799 C CA . GLU A 1 104 ? -5.805 -6.220 9.109 1.00 91.44 104 GLU A CA 1
ATOM 800 C C . GLU A 1 104 ? -5.767 -6.417 10.628 1.00 91.44 104 GLU A C 1
ATOM 802 O O . GLU A 1 104 ? -6.667 -7.027 11.204 1.00 91.44 104 GLU A O 1
ATOM 807 N N . VAL A 1 105 ? -4.773 -5.829 11.299 1.00 89.31 105 VAL A N 1
ATOM 808 C CA . VAL A 1 105 ? -4.604 -5.893 12.755 1.00 89.31 105 VAL A CA 1
ATOM 809 C C . VAL A 1 105 ? -5.805 -5.301 13.507 1.00 89.31 105 VAL A C 1
ATOM 811 O O . VAL A 1 105 ? -6.129 -5.752 14.608 1.00 89.31 105 VAL A O 1
ATOM 814 N N . LYS A 1 106 ? -6.492 -4.297 12.938 1.00 91.38 106 LYS A N 1
ATOM 815 C CA . LYS A 1 106 ? -7.623 -3.618 13.588 1.00 91.38 106 LYS A CA 1
ATOM 816 C C . LYS A 1 106 ? -8.857 -3.615 12.688 1.00 91.38 106 LYS A C 1
ATOM 818 O O . LYS A 1 106 ? -8.915 -2.921 11.677 1.00 91.38 106 LYS A O 1
ATOM 823 N N . ALA A 1 107 ? -9.920 -4.276 13.149 1.00 93.19 107 ALA A N 1
ATOM 824 C CA . ALA A 1 107 ? -11.190 -4.396 12.422 1.00 93.19 107 ALA A CA 1
ATOM 825 C C . ALA A 1 107 ? -11.827 -3.049 12.016 1.00 93.19 107 ALA A C 1
ATOM 827 O O . ALA A 1 107 ? -12.561 -2.987 11.033 1.00 93.19 107 ALA A O 1
ATOM 828 N N . VAL A 1 108 ? -11.513 -1.952 12.718 1.00 94.75 108 VAL A N 1
ATOM 829 C CA . VAL A 1 108 ? -11.999 -0.603 12.376 1.00 94.75 108 VAL A CA 1
ATOM 830 C C . VAL A 1 108 ? -11.601 -0.156 10.965 1.00 94.75 108 VAL A C 1
ATOM 832 O O . VAL A 1 108 ? -12.314 0.636 10.357 1.00 94.75 108 VAL A O 1
ATOM 835 N N . HIS A 1 109 ? -10.507 -0.686 10.406 1.00 95.12 109 HIS A N 1
ATOM 836 C CA . HIS A 1 109 ? -10.107 -0.378 9.033 1.00 95.12 109 HIS A CA 1
ATOM 837 C C . HIS A 1 109 ? -11.048 -0.981 7.982 1.00 95.12 109 HIS A C 1
ATOM 839 O O . HIS A 1 109 ? -11.032 -0.501 6.853 1.00 95.12 109 HIS A O 1
ATOM 845 N N . PHE A 1 110 ? -11.886 -1.960 8.343 1.00 96.00 110 PHE A N 1
ATOM 846 C CA . PHE A 1 110 ? -12.789 -2.680 7.434 1.00 96.00 110 PHE A CA 1
ATOM 847 C C . PHE A 1 110 ? -14.277 -2.495 7.776 1.00 96.00 110 PHE A C 1
ATOM 849 O O . PHE A 1 110 ? -15.143 -2.912 7.010 1.00 96.00 110 PHE A O 1
ATOM 856 N N . ASP A 1 111 ? -14.593 -1.831 8.889 1.00 96.12 111 ASP A N 1
ATOM 857 C CA . ASP A 1 111 ? -15.960 -1.504 9.292 1.00 96.12 111 ASP A CA 1
ATOM 858 C C . ASP A 1 111 ? -16.271 -0.031 8.992 1.00 96.12 111 ASP A C 1
ATOM 860 O O . ASP A 1 111 ? -15.778 0.887 9.653 1.00 96.12 111 ASP A O 1
ATOM 864 N N . LEU A 1 112 ? -17.124 0.205 7.992 1.00 95.38 112 LEU A N 1
ATOM 865 C CA . LEU A 1 112 ? -17.494 1.555 7.566 1.00 95.38 112 LEU A CA 1
ATOM 866 C C . LEU A 1 112 ? -18.239 2.348 8.651 1.00 95.38 112 LEU A C 1
ATOM 868 O O . LEU A 1 112 ? -18.084 3.571 8.719 1.00 95.38 112 LEU A O 1
ATOM 872 N N . ALA A 1 113 ? -19.059 1.691 9.473 1.00 94.94 113 ALA A N 1
ATOM 873 C CA . ALA A 1 113 ? -19.823 2.364 10.517 1.00 94.94 113 ALA A CA 1
ATOM 874 C C . ALA A 1 113 ? -18.888 2.831 11.640 1.00 94.94 113 ALA A C 1
ATOM 876 O O . ALA A 1 113 ? -18.882 4.020 11.972 1.00 94.94 113 ALA A O 1
ATOM 877 N N . GLN A 1 114 ? -18.027 1.934 12.135 1.00 94.50 114 GLN A N 1
ATOM 878 C CA . GLN A 1 114 ? -17.039 2.267 13.168 1.00 94.50 114 GLN A CA 1
ATOM 879 C C . GLN A 1 114 ? -16.025 3.309 12.679 1.00 94.50 114 GLN A C 1
ATOM 881 O O . GLN A 1 114 ? -15.702 4.247 13.408 1.00 94.50 114 GLN A O 1
ATOM 886 N N . ALA A 1 115 ? -15.546 3.189 11.435 1.00 94.25 115 ALA A N 1
ATOM 887 C CA . ALA A 1 115 ? -14.619 4.154 10.850 1.00 94.25 115 ALA A CA 1
ATOM 888 C C . ALA A 1 115 ? -15.212 5.571 10.795 1.00 94.25 115 ALA A C 1
ATOM 890 O O . ALA A 1 115 ? -14.527 6.546 11.105 1.00 94.25 115 ALA A O 1
ATOM 891 N N . ARG A 1 116 ? -16.493 5.704 10.421 1.00 93.12 116 ARG A N 1
ATOM 892 C CA . ARG A 1 116 ? -17.181 7.005 10.372 1.00 93.12 116 ARG A CA 1
ATOM 893 C C . ARG A 1 116 ? -17.364 7.609 11.758 1.00 93.12 116 ARG A C 1
ATOM 895 O O . ARG A 1 116 ? -17.076 8.789 11.938 1.00 93.12 116 ARG A O 1
ATOM 902 N N . GLU A 1 117 ? -17.783 6.803 12.728 1.00 92.56 117 GLU A N 1
ATOM 903 C CA . GLU A 1 117 ? -17.937 7.242 14.116 1.00 92.56 117 GLU A CA 1
ATOM 904 C C . GLU A 1 117 ? -16.608 7.753 14.693 1.00 92.56 117 GLU A C 1
ATOM 906 O O . GLU A 1 117 ? -16.532 8.868 15.216 1.00 92.56 117 GLU A O 1
ATOM 911 N N . ARG A 1 118 ? -15.521 6.992 14.520 1.00 90.88 118 ARG A N 1
ATOM 912 C CA . ARG A 1 118 ? -14.201 7.388 15.032 1.00 90.88 118 ARG A CA 1
ATOM 913 C C . ARG A 1 118 ? -13.578 8.560 14.282 1.00 90.88 118 ARG A C 1
ATOM 915 O O . ARG A 1 118 ? -12.874 9.353 14.908 1.00 90.88 118 ARG A O 1
ATOM 922 N N . LYS A 1 119 ? -13.870 8.722 12.988 1.00 88.50 119 LYS A N 1
ATOM 923 C CA . LYS A 1 119 ? -13.447 9.896 12.205 1.00 88.50 119 LYS A CA 1
ATOM 924 C C . LYS A 1 119 ? -14.099 11.193 12.696 1.00 88.50 119 LYS A C 1
ATOM 926 O O . LYS A 1 119 ? -13.527 12.268 12.555 1.00 88.50 119 LYS A O 1
ATOM 931 N N . MET A 1 120 ? -15.294 11.121 13.279 1.00 83.25 120 MET A N 1
ATOM 932 C CA . MET A 1 120 ? -15.917 12.290 13.910 1.00 83.25 120 MET A CA 1
ATOM 933 C C . MET A 1 120 ? -15.258 12.657 15.244 1.00 83.25 120 MET A C 1
ATOM 935 O O . MET A 1 120 ? -15.225 13.832 15.597 1.00 83.25 120 MET A O 1
ATOM 939 N N . SER A 1 121 ? -14.705 11.678 15.964 1.00 83.75 121 SER A N 1
ATOM 940 C CA . SER A 1 121 ? -14.034 11.902 17.251 1.00 83.75 121 SER A CA 1
ATOM 941 C C . SER A 1 121 ? -12.530 12.178 17.133 1.00 83.75 121 SER A C 1
ATOM 943 O O . SER A 1 121 ? -11.931 12.695 18.075 1.00 83.75 121 SER A O 1
ATOM 945 N N . SER A 1 122 ? -11.898 11.801 16.023 1.00 83.94 122 SER A N 1
ATOM 946 C CA . SER A 1 122 ? -10.454 11.908 15.806 1.00 83.94 122 SER A CA 1
ATOM 947 C C . SER A 1 122 ? -10.159 12.237 14.346 1.00 83.94 122 SER A C 1
ATOM 949 O O . SER A 1 122 ? -10.902 11.846 13.454 1.00 83.94 122 SER A O 1
ATOM 951 N N . LYS A 1 123 ? -9.033 12.900 14.068 1.00 84.88 123 LYS A N 1
ATOM 952 C CA . LYS A 1 123 ? -8.586 13.163 12.687 1.00 84.88 123 LYS A CA 1
ATOM 953 C C . LYS A 1 123 ? -7.966 11.921 12.011 1.00 84.88 123 LYS A C 1
ATOM 955 O O . LYS A 1 123 ? -7.345 12.052 10.962 1.00 84.88 123 LYS A O 1
ATOM 960 N N . GLN A 1 124 ? -8.096 10.736 12.611 1.00 89.56 124 GLN A N 1
ATOM 961 C CA . GLN A 1 124 ? -7.564 9.498 12.049 1.00 89.56 124 GLN A CA 1
ATOM 962 C C . GLN A 1 124 ? -8.405 9.047 10.851 1.00 89.56 124 GLN 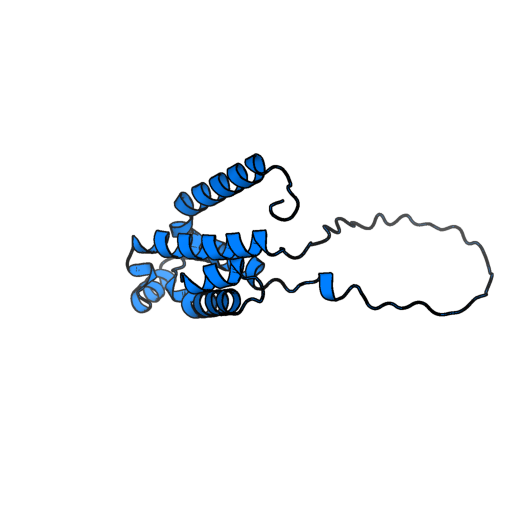A C 1
ATOM 964 O O . GLN A 1 124 ? -9.631 9.183 10.828 1.00 89.56 124 GLN A O 1
ATOM 969 N N . GLU A 1 125 ? -7.729 8.493 9.852 1.00 93.19 125 GLU A N 1
ATOM 970 C CA . GLU A 1 125 ? -8.362 7.930 8.668 1.00 93.19 125 GLU A CA 1
ATOM 971 C C . GLU A 1 125 ? -8.263 6.406 8.673 1.00 93.19 125 GLU A C 1
ATOM 973 O O . GLU A 1 125 ? -7.374 5.829 9.294 1.00 93.19 125 GLU A O 1
ATOM 978 N N . TYR A 1 126 ? -9.195 5.756 7.981 1.00 95.56 126 TYR A N 1
ATOM 979 C CA . TYR A 1 126 ? -9.343 4.303 7.979 1.00 95.56 126 TYR A CA 1
ATOM 980 C C . TYR A 1 126 ? -9.435 3.787 6.547 1.00 95.56 126 TYR A C 1
ATOM 982 O O . TYR A 1 126 ? -9.980 4.467 5.674 1.00 95.56 126 TYR A O 1
ATOM 990 N N . LEU A 1 127 ? -8.933 2.573 6.317 1.00 95.94 127 LEU A N 1
ATOM 991 C CA . LEU A 1 127 ? -8.776 1.988 4.982 1.00 95.94 127 LEU A CA 1
ATOM 992 C C . LEU A 1 127 ? -10.104 1.927 4.205 1.00 95.94 127 LEU A C 1
ATOM 994 O O . LEU A 1 127 ? -10.158 2.329 3.046 1.00 95.94 127 LEU A O 1
ATOM 998 N N . VAL A 1 128 ? -11.197 1.524 4.861 1.00 96.62 128 VAL A N 1
ATOM 999 C CA . VAL A 1 128 ? -12.546 1.423 4.271 1.00 96.62 128 VAL A CA 1
ATOM 1000 C C . VAL A 1 128 ? -13.058 2.737 3.672 1.00 96.62 128 VAL A C 1
ATOM 1002 O O . VAL A 1 128 ? -13.860 2.725 2.739 1.00 96.62 128 VAL A O 1
ATOM 1005 N N . LEU A 1 129 ? -12.571 3.888 4.147 1.00 95.88 129 LEU A N 1
ATOM 1006 C CA . LEU A 1 129 ? -12.941 5.194 3.589 1.00 95.88 129 LEU A CA 1
ATOM 1007 C C . LEU A 1 129 ? -12.369 5.412 2.182 1.00 95.88 129 LEU A C 1
ATOM 1009 O O . LEU A 1 129 ? -12.897 6.229 1.430 1.00 95.88 129 LEU A O 1
ATOM 1013 N N . TYR A 1 130 ? -11.326 4.662 1.829 1.00 96.81 130 TYR A N 1
ATOM 1014 C CA . TYR A 1 130 ? -10.627 4.719 0.551 1.00 96.81 130 TYR A CA 1
ATOM 1015 C C . TYR A 1 130 ? -11.026 3.596 -0.412 1.00 96.81 130 TYR A C 1
ATOM 1017 O O . TYR A 1 130 ? -10.438 3.483 -1.483 1.00 96.81 130 TYR A O 1
ATOM 1025 N N . LEU A 1 131 ? -12.045 2.791 -0.089 1.00 96.44 131 LEU A N 1
ATOM 1026 C CA . LEU A 1 131 ? -12.419 1.599 -0.862 1.00 96.44 131 LEU A CA 1
ATOM 1027 C C . LEU A 1 131 ? -12.592 1.861 -2.370 1.00 96.44 131 LEU A C 1
ATOM 1029 O O . LEU A 1 131 ? -12.110 1.087 -3.188 1.00 96.44 131 LEU A O 1
ATOM 1033 N N . SER A 1 132 ? -13.236 2.968 -2.749 1.00 96.06 132 SER A N 1
ATOM 1034 C CA . SER A 1 132 ? -13.422 3.337 -4.163 1.00 96.06 132 SER A CA 1
ATOM 1035 C C . SER A 1 132 ? -12.092 3.571 -4.890 1.00 96.06 132 SER A C 1
ATOM 1037 O O . SER A 1 132 ? -11.911 3.134 -6.027 1.00 96.06 132 SER A O 1
ATOM 1039 N N . ASP A 1 133 ? -11.140 4.228 -4.223 1.00 96.25 133 ASP A N 1
ATOM 1040 C CA . ASP A 1 133 ? -9.805 4.458 -4.771 1.00 96.25 133 ASP A CA 1
ATOM 1041 C C . ASP A 1 133 ? -9.002 3.156 -4.829 1.00 96.25 133 ASP A C 1
ATOM 1043 O O . ASP A 1 133 ? -8.358 2.901 -5.842 1.00 96.25 133 ASP A O 1
ATOM 1047 N N . LEU A 1 134 ? -9.089 2.307 -3.799 1.00 96.12 134 LEU A N 1
ATOM 1048 C CA . LEU A 1 134 ? -8.435 0.994 -3.769 1.00 96.12 134 LEU A CA 1
ATOM 1049 C C . LEU A 1 134 ? -8.890 0.115 -4.938 1.00 96.12 134 LEU A C 1
ATOM 1051 O O . LEU A 1 134 ? -8.055 -0.385 -5.687 1.00 96.12 134 LEU A O 1
ATOM 1055 N N . VAL A 1 135 ? -10.205 -0.002 -5.148 1.00 95.50 135 VAL A N 1
ATOM 1056 C CA . VAL A 1 135 ? -10.775 -0.778 -6.260 1.00 95.50 135 VAL A CA 1
ATOM 1057 C C . VAL A 1 135 ? -10.340 -0.207 -7.608 1.00 95.50 135 VAL A C 1
ATOM 1059 O O . VAL A 1 135 ? -9.945 -0.961 -8.495 1.00 95.50 135 VAL A O 1
ATOM 1062 N N . ARG A 1 136 ? -10.371 1.123 -7.772 1.00 95.38 136 ARG A N 1
ATOM 1063 C CA . ARG A 1 136 ? -9.922 1.769 -9.013 1.00 95.38 136 ARG A CA 1
ATOM 1064 C C . ARG A 1 136 ? -8.442 1.491 -9.283 1.00 95.38 136 ARG A C 1
ATOM 1066 O O . ARG A 1 136 ? -8.105 1.135 -10.405 1.00 95.38 136 ARG A O 1
ATOM 1073 N N . MET A 1 137 ? -7.577 1.654 -8.283 1.00 95.81 137 MET A N 1
ATOM 1074 C CA . MET A 1 137 ? -6.137 1.416 -8.421 1.00 95.81 137 MET A CA 1
ATOM 1075 C C . MET A 1 137 ? -5.826 -0.049 -8.733 1.00 95.81 137 MET A C 1
ATOM 1077 O O . MET A 1 137 ? -5.039 -0.310 -9.639 1.00 95.81 137 MET A O 1
ATOM 1081 N N . ALA A 1 138 ? -6.475 -0.992 -8.043 1.00 94.69 138 ALA A N 1
ATOM 1082 C CA . ALA A 1 138 ? -6.322 -2.422 -8.305 1.00 94.69 138 ALA A CA 1
ATOM 1083 C C . ALA A 1 138 ? -6.761 -2.781 -9.730 1.00 94.69 138 ALA A C 1
ATOM 1085 O O . ALA A 1 138 ? -6.019 -3.436 -10.457 1.00 94.69 138 ALA A O 1
ATOM 1086 N N . PHE A 1 139 ? -7.919 -2.277 -10.171 1.00 94.75 139 PHE A N 1
ATOM 1087 C CA . PHE A 1 139 ? -8.398 -2.478 -11.537 1.00 94.75 139 PHE A CA 1
ATOM 1088 C C . PHE A 1 139 ? -7.432 -1.895 -12.575 1.00 94.75 139 PHE A C 1
ATOM 1090 O O . PHE A 1 139 ? -7.056 -2.591 -13.510 1.00 94.75 139 PHE A O 1
ATOM 1097 N N . MET A 1 140 ? -6.976 -0.652 -12.385 1.00 93.62 140 MET A N 1
ATOM 1098 C CA . MET A 1 140 ? -6.006 -0.012 -13.281 1.00 93.62 140 MET A CA 1
ATOM 1099 C C . MET A 1 140 ? -4.703 -0.806 -13.389 1.00 93.62 140 MET A C 1
ATOM 1101 O O . MET A 1 140 ? -4.167 -0.952 -14.486 1.00 93.62 140 MET A O 1
ATOM 1105 N N . ALA A 1 141 ? -4.201 -1.326 -12.266 1.00 94.19 141 ALA A N 1
ATOM 1106 C CA . ALA A 1 141 ? -3.036 -2.196 -12.267 1.00 94.19 141 ALA A CA 1
ATOM 1107 C C . ALA A 1 141 ? -3.337 -3.497 -13.029 1.00 94.19 141 ALA A C 1
ATOM 1109 O O . ALA A 1 141 ? -2.613 -3.827 -13.962 1.00 94.19 141 ALA A O 1
ATOM 1110 N N . ALA A 1 142 ? -4.449 -4.172 -12.720 1.00 95.12 142 ALA A N 1
ATOM 1111 C CA . ALA A 1 142 ? -4.851 -5.457 -13.303 1.00 95.12 142 ALA A CA 1
ATOM 1112 C C . ALA A 1 142 ? -5.177 -5.400 -14.806 1.00 95.12 142 ALA A C 1
ATOM 1114 O O . ALA A 1 142 ? -5.166 -6.427 -15.483 1.00 95.12 142 ALA A O 1
ATOM 1115 N N . THR A 1 143 ? -5.467 -4.219 -15.349 1.00 94.50 143 THR A N 1
ATOM 1116 C CA . THR A 1 143 ? -5.686 -4.013 -16.788 1.00 94.50 143 THR A CA 1
ATOM 1117 C C . THR A 1 143 ? -4.523 -3.300 -17.470 1.00 94.50 143 THR A C 1
ATOM 1119 O O . THR A 1 143 ? -4.677 -2.826 -18.590 1.00 94.50 143 THR A O 1
ATOM 1122 N N . SER A 1 144 ? -3.375 -3.176 -16.802 1.00 92.69 144 SER A N 1
ATOM 1123 C CA . SER A 1 144 ? -2.192 -2.541 -17.373 1.00 92.69 144 SER A CA 1
ATOM 1124 C C . SER A 1 144 ? -1.597 -3.363 -18.522 1.00 92.69 144 SER A C 1
ATOM 1126 O O . SER A 1 144 ? -1.570 -4.598 -18.477 1.00 92.69 144 SER A O 1
ATOM 1128 N N . ASP A 1 145 ? -1.037 -2.671 -19.517 1.00 90.06 145 ASP A N 1
ATOM 1129 C CA . ASP A 1 145 ? -0.236 -3.279 -20.587 1.00 90.06 145 ASP A CA 1
ATOM 1130 C C . ASP A 1 145 ? 1.090 -3.865 -20.072 1.00 90.06 145 ASP A C 1
ATOM 1132 O O . ASP A 1 145 ? 1.663 -4.754 -20.698 1.00 90.06 145 ASP A O 1
ATOM 1136 N N . SER A 1 146 ? 1.572 -3.412 -18.908 1.00 91.88 146 SER A N 1
ATOM 1137 C CA . SER A 1 146 ? 2.748 -3.982 -18.250 1.00 91.88 146 SER A CA 1
ATOM 1138 C C . SER A 1 146 ? 2.391 -5.277 -17.530 1.00 91.88 146 SER A C 1
ATOM 1140 O O . SER A 1 146 ? 1.640 -5.262 -16.555 1.00 91.88 146 SER A O 1
ATOM 1142 N N . ASP A 1 147 ? 2.984 -6.390 -17.961 1.00 94.06 147 ASP A N 1
ATOM 1143 C CA . ASP A 1 147 ? 2.796 -7.706 -17.339 1.00 94.06 147 ASP A CA 1
ATOM 1144 C C . ASP A 1 147 ? 3.098 -7.686 -15.835 1.00 94.06 147 ASP A C 1
ATOM 1146 O O . ASP A 1 147 ? 2.334 -8.237 -15.044 1.00 94.06 147 ASP A O 1
ATOM 1150 N N . ALA A 1 148 ? 4.178 -7.009 -15.432 1.00 92.62 148 ALA A N 1
ATOM 1151 C CA . ALA A 1 148 ? 4.571 -6.911 -14.030 1.00 92.62 148 ALA A CA 1
ATOM 1152 C C . ALA A 1 148 ? 3.507 -6.183 -13.195 1.00 92.62 148 ALA A C 1
ATOM 1154 O O . ALA A 1 148 ? 3.105 -6.677 -12.145 1.00 92.62 148 ALA A O 1
ATOM 1155 N N . LEU A 1 149 ? 2.994 -5.045 -13.681 1.00 94.31 149 LEU A N 1
ATOM 1156 C CA . LEU A 1 149 ? 1.962 -4.299 -12.955 1.00 94.31 149 LEU A CA 1
ATOM 1157 C C . LEU A 1 149 ? 0.616 -5.033 -12.967 1.00 94.31 149 LEU A C 1
ATOM 1159 O O . LEU A 1 149 ? -0.100 -5.034 -11.966 1.00 94.31 149 LEU A O 1
ATOM 1163 N N . ARG A 1 150 ? 0.301 -5.697 -14.082 1.00 95.19 150 ARG A N 1
ATOM 1164 C CA . ARG A 1 150 ? -0.899 -6.515 -14.237 1.00 95.19 150 ARG A CA 1
ATOM 1165 C C . ARG A 1 150 ? -0.960 -7.645 -13.226 1.00 95.19 150 ARG A C 1
ATOM 1167 O O . ARG A 1 150 ? -1.995 -7.827 -12.591 1.00 95.19 150 ARG A O 1
ATOM 1174 N N . ILE A 1 151 ? 0.141 -8.369 -13.043 1.00 94.50 151 ILE A N 1
ATOM 1175 C CA . ILE A 1 151 ? 0.232 -9.436 -12.042 1.00 94.50 151 ILE A CA 1
ATOM 1176 C C . ILE A 1 151 ? -0.004 -8.879 -10.633 1.00 94.50 151 ILE A C 1
ATOM 1178 O O . ILE A 1 151 ? -0.743 -9.493 -9.868 1.00 94.50 151 ILE A O 1
ATOM 1182 N N . GLU A 1 152 ? 0.551 -7.710 -10.299 1.00 93.44 152 GLU A N 1
ATOM 1183 C CA . GLU A 1 152 ? 0.312 -7.092 -8.988 1.00 93.44 152 GLU A CA 1
ATOM 1184 C C . GLU A 1 152 ? -1.139 -6.653 -8.779 1.00 93.44 152 GLU A C 1
ATOM 1186 O O . GLU A 1 152 ? -1.678 -6.827 -7.688 1.00 93.44 152 GLU A O 1
ATOM 1191 N N . GLY A 1 153 ? -1.810 -6.141 -9.813 1.00 90.44 153 GLY A N 1
ATOM 1192 C CA . GLY A 1 153 ? -3.228 -5.787 -9.720 1.00 90.44 153 GLY A CA 1
ATOM 1193 C C . GLY A 1 153 ? -4.157 -6.985 -9.494 1.00 90.44 153 GLY A C 1
ATOM 1194 O O . GLY A 1 153 ? -5.240 -6.817 -8.942 1.00 90.44 153 GLY A O 1
ATOM 1195 N N . LEU A 1 154 ? -3.735 -8.191 -9.892 1.00 89.62 154 LEU A N 1
ATOM 1196 C CA . LEU A 1 154 ? -4.497 -9.436 -9.725 1.00 89.62 154 LEU A CA 1
ATOM 1197 C C . LEU A 1 154 ? -4.284 -10.121 -8.367 1.00 89.62 154 LEU A C 1
ATOM 1199 O O . LEU A 1 154 ? -5.017 -11.053 -8.044 1.00 89.62 154 LEU A O 1
ATOM 1203 N N . LYS A 1 155 ? -3.276 -9.703 -7.596 1.00 84.19 155 LYS A N 1
ATOM 1204 C CA . LYS A 1 155 ? -3.003 -10.227 -6.247 1.00 84.19 155 LYS A CA 1
ATOM 1205 C C . LYS A 1 155 ? -3.831 -9.539 -5.153 1.00 84.19 155 LYS A C 1
ATOM 1207 O O . LYS A 1 155 ? -3.784 -9.995 -4.013 1.00 84.19 155 LYS A O 1
ATOM 1212 N N . ALA A 1 156 ? -4.519 -8.446 -5.496 1.00 57.12 156 ALA A N 1
ATOM 1213 C CA . ALA A 1 156 ? -5.340 -7.642 -4.591 1.00 57.12 156 ALA A CA 1
ATOM 1214 C C . ALA A 1 156 ? -6.647 -8.333 -4.177 1.00 57.12 156 ALA A C 1
ATOM 1216 O O . ALA A 1 156 ? -7.231 -9.070 -5.005 1.00 57.12 156 ALA A O 1
#